Protein AF-A0AAN6MDT1-F1 (afdb_monomer)

Secondary structure (DSSP, 8-state):
-------S---------TTS-PPP-GGG-------SSHHHHHHHHHT-SEEEPPPPPPTT------EEE--

Sequence (71 aa):
MPLYLIDTAFNSGIYPNHDAHSPLVHGDYTITWICALPLELAVSRALLDEEHPLLPNQAGDNNIYVLGRID

Organism: NCBI:txid2831512

Solvent-accessible surface area (backbone atoms only — not comparable to full-atom values): 5347 Å² total; per-residue (Å²): 138,88,89,84,84,89,85,83,74,101,74,73,100,66,80,75,67,90,85,60,82,71,82,87,54,81,84,76,61,89,77,84,87,89,62,94,46,73,68,51,44,52,52,57,58,69,63,40,77,41,82,47,81,84,73,89,73,62,93,90,63,84,76,88,84,87,47,61,46,72,133

Foldseek 3Di:
DDDDDDDDDDDDPPPPDPPDPDQDDPVVDDDDDDDPDPVVVVVVLVQAPFWDDDDDDDPPDPDDDTDGHHD

Structure (mmCIF, N/CA/C/O backbone):
data_AF-A0AAN6MDT1-F1
#
_entry.id   AF-A0AAN6MDT1-F1
#
loop_
_atom_site.group_PDB
_atom_site.id
_atom_site.type_symbol
_atom_site.label_atom_id
_atom_site.label_alt_id
_atom_site.label_comp_id
_atom_site.label_asym_id
_atom_site.label_entity_id
_atom_site.label_seq_id
_atom_site.pdbx_PDB_ins_code
_atom_site.Cartn_x
_atom_site.Cartn_y
_atom_site.Cartn_z
_atom_site.occupancy
_atom_site.B_iso_or_equiv
_atom_site.auth_seq_id
_atom_site.auth_comp_id
_atom_site.auth_asym_id
_atom_site.auth_atom_id
_atom_site.pdbx_PDB_model_num
ATOM 1 N N . MET A 1 1 ? -9.747 -7.422 -34.803 1.00 35.81 1 MET A N 1
ATOM 2 C CA . MET A 1 1 ? -9.688 -6.931 -36.198 1.00 35.81 1 MET A CA 1
ATOM 3 C C . MET A 1 1 ? -8.647 -5.814 -36.257 1.00 35.81 1 MET A C 1
ATOM 5 O O . MET A 1 1 ? -8.640 -5.029 -35.317 1.00 35.81 1 MET A O 1
ATOM 9 N N . PRO A 1 2 ? -7.727 -5.823 -37.239 1.00 65.06 2 PRO A N 1
ATOM 10 C CA . PRO A 1 2 ? -6.353 -5.303 -37.128 1.00 65.06 2 PRO A CA 1
A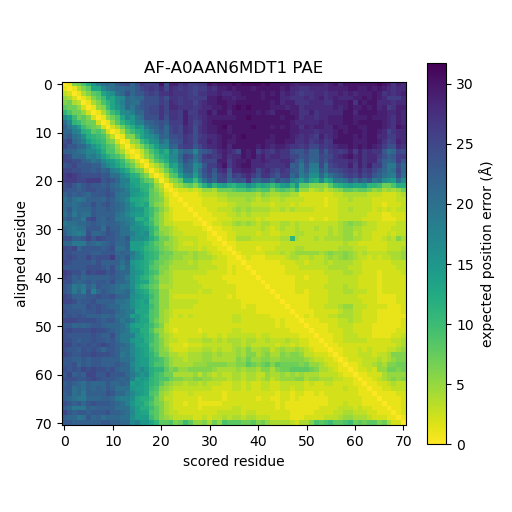TOM 11 C C . PRO A 1 2 ? -6.195 -3.923 -37.814 1.00 65.06 2 PRO A C 1
ATOM 13 O O . PRO A 1 2 ? -7.119 -3.485 -38.489 1.00 65.06 2 PRO A O 1
ATOM 16 N N . LEU A 1 3 ? -5.119 -3.146 -37.633 1.00 35.56 3 LEU A N 1
ATOM 17 C CA . LEU A 1 3 ? -3.819 -3.301 -38.314 1.00 35.56 3 LEU A CA 1
ATOM 18 C C . LEU A 1 3 ? -2.834 -2.174 -37.922 1.00 35.56 3 LEU A C 1
ATOM 20 O O . LEU A 1 3 ? -3.267 -1.174 -37.363 1.00 35.56 3 LEU A O 1
ATOM 24 N N . TYR A 1 4 ? -1.571 -2.372 -38.337 1.00 42.78 4 TYR A N 1
ATOM 25 C CA . TYR A 1 4 ? -0.332 -1.553 -38.310 1.00 42.78 4 TYR A CA 1
ATOM 26 C C . TYR A 1 4 ? 0.700 -2.193 -37.366 1.00 42.78 4 TYR A C 1
ATOM 28 O O . TYR A 1 4 ? 0.610 -2.024 -36.160 1.00 42.78 4 TYR A O 1
ATOM 36 N N . LEU A 1 5 ? 1.636 -3.066 -37.763 1.00 37.38 5 LEU A N 1
ATOM 37 C CA . LEU A 1 5 ? 2.444 -3.281 -38.980 1.00 37.38 5 LEU A CA 1
ATOM 38 C C . LEU A 1 5 ? 3.471 -2.165 -39.310 1.00 37.38 5 LEU A C 1
ATOM 40 O O . LEU A 1 5 ? 3.120 -1.230 -40.019 1.00 37.38 5 LEU A O 1
ATOM 44 N N . ILE A 1 6 ? 4.733 -2.420 -38.890 1.00 41.66 6 ILE A N 1
ATOM 45 C CA . ILE A 1 6 ? 6.040 -2.200 -39.587 1.00 41.66 6 ILE A CA 1
ATOM 46 C C . ILE A 1 6 ? 6.562 -0.748 -39.666 1.00 41.66 6 ILE A C 1
ATOM 48 O O . ILE A 1 6 ? 5.797 0.167 -39.912 1.00 41.66 6 ILE A O 1
ATOM 52 N N . ASP A 1 7 ? 7.842 -0.407 -39.469 1.00 37.59 7 ASP A N 1
ATOM 53 C CA . ASP A 1 7 ? 9.138 -1.112 -39.448 1.00 37.59 7 ASP A CA 1
ATOM 54 C C . ASP A 1 7 ? 10.090 -0.318 -38.528 1.00 37.59 7 ASP A C 1
ATOM 56 O O . ASP A 1 7 ? 9.998 0.908 -38.475 1.00 37.59 7 ASP A O 1
ATOM 60 N N . THR A 1 8 ? 11.054 -0.962 -37.876 1.00 34.88 8 THR A N 1
ATOM 61 C CA . THR A 1 8 ? 12.454 -0.514 -37.979 1.00 34.88 8 THR A CA 1
ATOM 62 C C . THR A 1 8 ? 13.375 -1.602 -37.439 1.00 34.88 8 THR A C 1
ATOM 64 O O . THR A 1 8 ? 13.518 -1.793 -36.238 1.00 34.88 8 THR A O 1
ATOM 67 N N . ALA A 1 9 ? 14.044 -2.264 -38.377 1.00 36.03 9 ALA A N 1
ATOM 68 C CA . ALA A 1 9 ? 15.342 -2.907 -38.215 1.00 36.03 9 ALA A CA 1
ATOM 69 C C . ALA A 1 9 ? 15.396 -4.204 -37.382 1.00 36.03 9 ALA A C 1
ATOM 71 O O . ALA A 1 9 ? 15.423 -4.255 -36.157 1.00 36.03 9 ALA A O 1
ATOM 72 N N . PHE A 1 10 ? 15.569 -5.270 -38.151 1.00 49.34 10 PHE A N 1
ATOM 73 C CA . PHE A 1 10 ? 16.253 -6.523 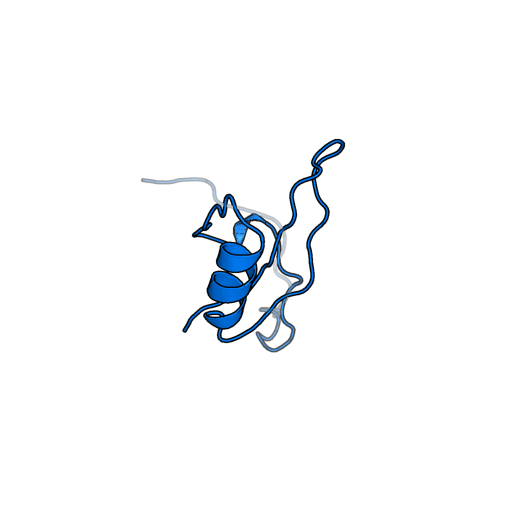-37.866 1.00 49.34 10 PHE A CA 1
ATOM 74 C C . PHE A 1 10 ? 17.542 -6.361 -37.017 1.00 49.34 10 PHE A C 1
ATOM 76 O O . PHE A 1 10 ? 18.635 -6.377 -37.568 1.00 49.34 10 PHE A O 1
ATOM 83 N N . ASN A 1 11 ? 17.443 -6.183 -35.696 1.00 37.09 11 ASN A N 1
ATOM 84 C CA . ASN A 1 11 ? 18.467 -6.553 -34.701 1.00 37.09 11 ASN A CA 1
ATOM 85 C C . ASN A 1 11 ? 17.865 -6.324 -33.302 1.00 37.09 11 ASN A C 1
ATOM 87 O O . ASN A 1 11 ? 17.678 -5.194 -32.868 1.00 37.09 11 ASN A O 1
ATOM 91 N N . SER A 1 12 ? 17.536 -7.337 -32.516 1.00 37.66 12 SER A N 1
ATOM 92 C CA . SER A 1 12 ? 18.553 -8.062 -31.761 1.00 37.66 12 SER A CA 1
ATOM 93 C C . SER A 1 12 ? 17.857 -9.120 -30.909 1.00 37.66 12 SER A C 1
ATOM 95 O O . SER A 1 12 ? 16.773 -8.894 -30.373 1.00 37.66 12 SER A O 1
ATOM 97 N N . GLY A 1 13 ? 18.487 -10.285 -30.783 1.00 40.38 13 GLY A N 1
ATOM 98 C CA . GLY A 1 13 ? 18.090 -11.308 -29.826 1.00 40.38 13 GLY A CA 1
ATOM 99 C C . GLY A 1 13 ? 18.282 -10.830 -28.388 1.00 40.38 13 GLY A C 1
ATOM 100 O O . GLY A 1 13 ? 19.291 -11.152 -27.776 1.00 40.38 13 GLY A O 1
ATOM 101 N N . ILE A 1 14 ? 17.316 -10.075 -27.865 1.00 47.34 14 ILE A N 1
ATOM 102 C CA . ILE A 1 14 ? 17.226 -9.650 -26.466 1.00 47.34 14 ILE A CA 1
ATOM 103 C C . ILE A 1 14 ? 15.743 -9.703 -26.074 1.00 47.34 14 ILE A C 1
ATOM 105 O O . ILE A 1 14 ? 15.072 -8.682 -25.972 1.00 47.34 14 ILE A O 1
ATOM 109 N N . TYR A 1 15 ? 15.195 -10.901 -25.866 1.00 45.81 15 TYR A N 1
ATOM 110 C CA . TYR A 1 15 ? 14.168 -11.003 -24.830 1.00 45.81 15 TYR A CA 1
ATOM 111 C C . TYR A 1 15 ? 14.959 -10.916 -23.528 1.00 45.81 15 TYR A C 1
ATOM 113 O O . TYR A 1 15 ? 15.761 -11.822 -23.280 1.00 45.81 15 TYR A O 1
ATOM 121 N N . PRO A 1 16 ? 14.883 -9.805 -22.772 1.00 46.84 16 PRO A N 1
ATOM 122 C CA . PRO A 1 16 ? 15.657 -9.693 -21.555 1.00 46.84 16 PRO A CA 1
ATOM 123 C C . PRO A 1 16 ? 15.244 -10.849 -20.654 1.00 46.84 16 PRO A C 1
ATOM 125 O O . PRO A 1 16 ? 14.061 -11.114 -20.439 1.00 46.84 16 PRO A O 1
ATOM 128 N N . ASN A 1 17 ? 16.268 -11.574 -20.230 1.00 43.75 17 ASN A N 1
ATOM 129 C CA . ASN A 1 17 ? 16.189 -12.651 -19.272 1.00 43.75 17 ASN A CA 1
ATOM 130 C C . ASN A 1 17 ? 15.272 -12.229 -18.108 1.00 43.75 17 ASN A C 1
ATOM 132 O O . ASN A 1 17 ? 15.451 -11.132 -17.577 1.00 43.75 17 ASN A O 1
ATOM 136 N N . HIS A 1 18 ? 14.301 -13.059 -17.718 1.00 53.66 18 HIS A N 1
ATOM 137 C CA . HIS A 1 18 ? 13.286 -12.735 -16.696 1.00 53.66 18 HIS A CA 1
ATOM 138 C C . HIS A 1 18 ? 13.870 -12.700 -15.262 1.00 53.66 18 HIS A C 1
ATOM 140 O O . HIS A 1 18 ? 13.145 -12.753 -14.275 1.00 53.66 18 HIS A O 1
ATOM 146 N N . ASP A 1 19 ? 15.192 -12.573 -15.148 1.00 55.91 19 ASP A N 1
ATOM 147 C CA . ASP A 1 19 ? 15.964 -12.736 -13.917 1.00 55.91 19 ASP A CA 1
ATOM 148 C C . ASP A 1 19 ? 16.448 -11.388 -13.344 1.00 55.91 19 ASP A C 1
ATOM 150 O O . ASP A 1 19 ? 17.256 -11.341 -12.419 1.00 55.91 19 ASP A O 1
ATOM 154 N N . ALA A 1 20 ? 15.952 -10.270 -13.873 1.00 49.97 20 ALA A N 1
ATOM 155 C CA . ALA A 1 20 ? 16.102 -8.948 -13.280 1.00 49.97 20 ALA A CA 1
ATOM 156 C C . ALA A 1 20 ? 14.700 -8.359 -13.135 1.00 49.97 20 ALA A C 1
ATOM 158 O O . ALA A 1 20 ? 14.104 -7.942 -14.126 1.00 49.97 20 ALA A O 1
ATOM 159 N N . HIS A 1 21 ? 14.152 -8.383 -11.918 1.00 63.25 21 HIS A N 1
ATOM 160 C CA . HIS A 1 21 ? 12.841 -7.807 -11.634 1.00 63.25 21 HIS A CA 1
ATOM 161 C C . HIS A 1 21 ? 12.871 -6.339 -12.059 1.00 63.25 21 HIS A C 1
ATOM 163 O O . HIS A 1 21 ? 13.555 -5.521 -11.437 1.00 63.25 21 HIS A O 1
ATOM 169 N N . SER A 1 22 ? 12.183 -6.019 -13.157 1.00 75.38 22 SER A N 1
ATOM 170 C CA . SER A 1 22 ? 11.954 -4.633 -13.547 1.00 75.38 22 SER A CA 1
ATOM 171 C C . SER A 1 22 ? 11.409 -3.881 -12.331 1.00 75.38 22 SER A C 1
ATOM 173 O O . SER A 1 22 ? 10.603 -4.448 -11.588 1.00 75.38 22 SER A O 1
ATOM 175 N N . PRO A 1 23 ? 11.855 -2.638 -12.088 1.00 85.62 23 PRO A N 1
ATOM 176 C CA . PRO A 1 23 ? 11.357 -1.865 -10.963 1.00 85.62 23 PRO A CA 1
ATOM 177 C C . PRO A 1 23 ? 9.833 -1.775 -11.043 1.00 85.62 23 PRO A C 1
ATOM 179 O O . PRO A 1 23 ? 9.292 -1.395 -12.083 1.00 85.62 23 PRO A O 1
ATOM 182 N N . LEU A 1 24 ? 9.17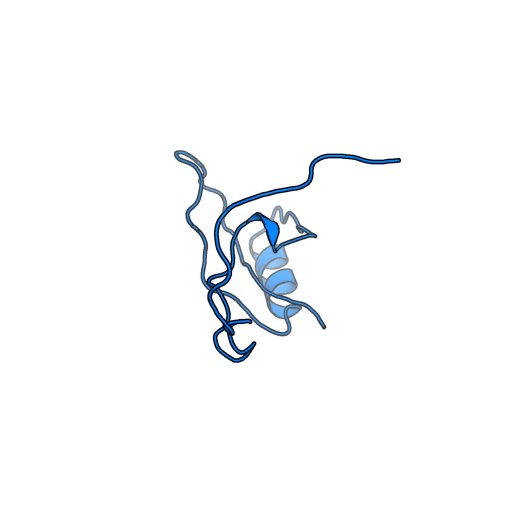3 -2.146 -9.945 1.00 92.38 24 LEU A N 1
ATOM 183 C CA . LEU A 1 24 ? 7.719 -2.135 -9.845 1.00 92.38 24 LEU A CA 1
ATOM 184 C C . LEU A 1 24 ? 7.190 -0.716 -10.049 1.00 92.38 24 LEU A C 1
ATOM 186 O O . LEU A 1 24 ? 7.774 0.263 -9.575 1.00 92.38 24 LEU A O 1
ATOM 190 N N . VAL A 1 25 ? 6.065 -0.610 -10.742 1.00 93.81 25 VAL A N 1
ATOM 191 C CA . VAL A 1 25 ? 5.355 0.643 -10.991 1.00 93.81 25 VAL A CA 1
ATOM 192 C C . VAL A 1 25 ? 3.950 0.582 -10.405 1.00 93.81 25 VAL A C 1
ATOM 194 O O . VAL A 1 25 ? 3.429 -0.482 -10.088 1.00 93.81 25 VAL A O 1
ATOM 197 N N . HIS A 1 26 ? 3.299 1.740 -10.280 1.00 92.12 26 HIS A N 1
ATOM 198 C CA . HIS A 1 26 ? 1.944 1.829 -9.717 1.00 92.12 26 HIS A CA 1
ATOM 199 C C . HIS A 1 26 ? 0.932 0.919 -10.432 1.00 92.12 26 HIS A C 1
ATOM 201 O O . HIS A 1 26 ? 0.019 0.407 -9.797 1.00 92.12 26 HIS A O 1
ATOM 207 N N . GLY A 1 27 ? 1.115 0.682 -11.735 1.00 93.00 27 GLY A N 1
ATOM 208 C CA . GLY A 1 27 ? 0.244 -0.188 -12.532 1.00 93.00 27 GLY A CA 1
ATOM 209 C C . GLY A 1 27 ? 0.356 -1.687 -12.234 1.00 93.00 27 GLY A C 1
ATOM 210 O O . GLY A 1 27 ? -0.514 -2.434 -12.672 1.00 93.00 27 GLY A O 1
ATOM 211 N N . ASP A 1 28 ? 1.378 -2.123 -11.492 1.00 94.12 28 ASP A N 1
ATOM 212 C CA . ASP A 1 28 ? 1.570 -3.537 -11.141 1.00 94.12 28 ASP A CA 1
ATOM 213 C C . ASP A 1 28 ? 0.694 -3.972 -9.950 1.00 94.12 28 ASP A C 1
ATOM 215 O O . ASP A 1 28 ? 0.525 -5.165 -9.699 1.00 94.12 28 ASP A O 1
ATOM 219 N N . TYR A 1 29 ? 0.091 -3.020 -9.228 1.00 93.50 29 TYR A N 1
ATOM 220 C CA . TYR A 1 29 ? -0.790 -3.279 -8.089 1.00 93.50 29 TYR A CA 1
ATOM 221 C C . TYR A 1 29 ? -2.256 -3.210 -8.519 1.00 93.50 29 TYR A C 1
ATOM 223 O O . TYR A 1 29 ? -2.780 -2.150 -8.856 1.00 93.50 29 TYR A O 1
ATOM 231 N N . THR A 1 30 ? -2.934 -4.356 -8.510 1.00 93.38 30 THR A N 1
ATOM 232 C CA . THR A 1 30 ? -4.282 -4.507 -9.090 1.00 93.38 30 THR A CA 1
ATOM 233 C C . THR A 1 30 ? -5.416 -4.381 -8.075 1.00 93.38 30 THR A C 1
ATOM 235 O O . THR A 1 30 ? -6.567 -4.170 -8.458 1.00 93.38 30 THR A O 1
ATOM 238 N N . ILE A 1 31 ? -5.107 -4.505 -6.784 1.00 90.75 31 ILE A N 1
ATOM 239 C CA . ILE A 1 31 ? -6.063 -4.426 -5.678 1.00 90.75 31 ILE A CA 1
ATOM 240 C C . ILE A 1 31 ? -5.508 -3.470 -4.620 1.00 90.75 31 ILE A C 1
ATOM 242 O O . ILE A 1 31 ? -4.301 -3.398 -4.395 1.00 90.75 31 ILE A O 1
ATOM 246 N N . THR A 1 32 ? -6.393 -2.729 -3.954 1.00 89.12 32 THR A N 1
ATOM 247 C CA . THR A 1 32 ? -6.038 -1.833 -2.848 1.00 89.12 32 THR A CA 1
ATOM 248 C C . THR A 1 32 ? -7.011 -2.016 -1.691 1.00 89.12 32 THR A C 1
ATOM 250 O O . THR A 1 32 ? -8.225 -2.032 -1.894 1.00 89.12 32 THR A O 1
ATOM 253 N N . TRP A 1 33 ? -6.481 -2.106 -0.471 1.00 89.38 33 TRP A N 1
ATOM 254 C CA . TRP A 1 33 ? -7.262 -2.047 0.762 1.00 89.38 33 TRP A CA 1
ATOM 255 C C . TRP A 1 33 ? -7.069 -0.677 1.419 1.00 89.38 33 TRP A C 1
ATOM 257 O O . TRP A 1 33 ? -5.952 -0.268 1.722 1.00 89.38 33 TRP A O 1
ATOM 267 N N . ILE A 1 34 ? -8.171 0.035 1.650 1.00 93.81 34 ILE A N 1
ATOM 268 C CA . ILE A 1 34 ? -8.202 1.278 2.423 1.00 93.81 34 ILE A CA 1
ATOM 269 C C . ILE A 1 34 ? -8.511 0.976 3.895 1.00 93.81 34 ILE A C 1
ATOM 271 O O . ILE A 1 34 ? -9.554 0.404 4.210 1.00 93.81 34 ILE A O 1
ATOM 275 N N . CYS A 1 35 ? -7.622 1.398 4.791 1.00 93.06 35 CYS A N 1
ATOM 276 C CA . CYS A 1 35 ? -7.791 1.289 6.241 1.00 93.06 35 CYS A CA 1
ATOM 277 C C . CYS A 1 35 ? -8.073 2.665 6.851 1.00 93.06 35 CYS A C 1
ATOM 279 O O . CYS A 1 35 ? -7.423 3.644 6.483 1.00 93.06 35 CYS A O 1
ATOM 281 N N . ALA A 1 36 ? -9.003 2.739 7.805 1.00 91.75 36 ALA A N 1
ATOM 282 C CA . ALA A 1 36 ? -9.298 3.980 8.522 1.00 91.75 36 ALA A CA 1
ATOM 283 C C . ALA A 1 36 ? -8.428 4.129 9.778 1.00 91.75 36 ALA A C 1
ATOM 285 O O . ALA A 1 36 ? -8.134 5.249 10.200 1.00 91.75 36 ALA A O 1
ATOM 286 N N . LEU A 1 37 ? -8.013 3.007 10.378 1.00 93.56 37 LEU A N 1
ATOM 287 C CA . LEU A 1 37 ? -7.253 2.981 11.625 1.00 93.56 37 LEU A CA 1
ATOM 288 C C . LEU A 1 37 ? -5.851 2.372 11.441 1.00 93.56 37 LEU A C 1
ATOM 290 O O . LEU A 1 37 ? -5.687 1.411 10.688 1.00 93.56 37 LEU A O 1
ATOM 294 N N . PRO A 1 38 ? -4.836 2.833 12.203 1.00 92.75 38 PRO A N 1
ATOM 295 C CA . PRO A 1 38 ? -3.490 2.251 12.161 1.00 92.75 38 PRO A CA 1
ATOM 296 C C . PRO A 1 38 ? -3.451 0.751 12.477 1.00 92.75 38 PRO A C 1
ATOM 298 O O . PRO A 1 38 ? -2.624 0.024 11.933 1.00 92.75 38 PRO A O 1
ATOM 301 N N . LEU A 1 39 ? -4.354 0.281 13.343 1.00 95.50 39 LEU A N 1
ATOM 302 C CA . LEU A 1 39 ? -4.466 -1.138 13.676 1.00 95.50 39 LEU A CA 1
ATOM 303 C C . LEU A 1 39 ? -4.892 -1.972 12.461 1.00 95.50 39 LEU A C 1
ATOM 305 O O . LEU A 1 39 ? -4.342 -3.043 12.232 1.00 95.50 39 LEU A O 1
ATOM 309 N N . GLU A 1 40 ? -5.840 -1.473 11.671 1.00 95.69 40 GLU A N 1
ATOM 310 C CA . GLU A 1 40 ? -6.302 -2.148 10.454 1.00 95.69 40 GLU A CA 1
ATOM 311 C C . GLU A 1 40 ? -5.183 -2.208 9.410 1.00 95.69 40 GLU A C 1
ATOM 313 O O . GLU A 1 40 ? -4.989 -3.244 8.778 1.00 95.69 40 GLU A O 1
ATOM 318 N N . LEU A 1 41 ? -4.382 -1.141 9.291 1.00 94.44 41 LEU A N 1
ATOM 319 C CA . LEU A 1 41 ? -3.200 -1.133 8.426 1.00 94.44 41 LEU A CA 1
ATOM 320 C C . LEU A 1 41 ? -2.162 -2.165 8.882 1.00 94.44 41 LEU A C 1
ATOM 322 O O . LEU A 1 41 ? -1.609 -2.876 8.049 1.00 94.44 41 LEU A O 1
ATOM 326 N N . ALA A 1 42 ? -1.919 -2.287 10.191 1.00 94.88 42 ALA A N 1
ATOM 327 C CA . ALA A 1 42 ? -1.001 -3.290 10.728 1.00 94.88 42 ALA A CA 1
ATOM 328 C C . ALA A 1 42 ? -1.472 -4.722 10.425 1.00 94.88 42 ALA A C 1
ATOM 330 O O . ALA A 1 42 ? -0.662 -5.561 10.037 1.00 94.88 42 ALA A O 1
ATOM 331 N N . VAL A 1 43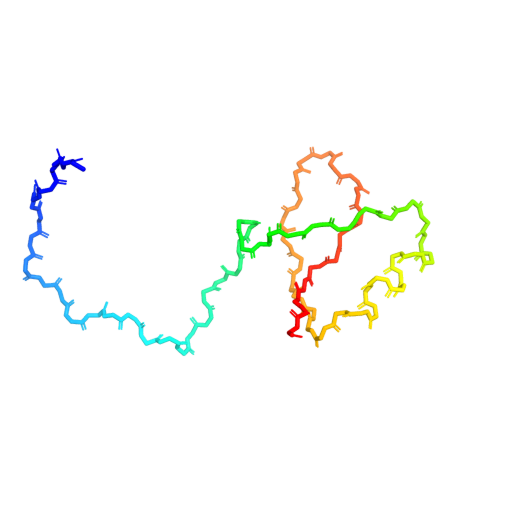 ? -2.776 -4.986 10.553 1.00 95.50 43 VAL A N 1
ATOM 332 C CA . VAL A 1 43 ? -3.367 -6.285 10.199 1.00 95.50 43 VAL A CA 1
ATOM 333 C C . VAL A 1 43 ? -3.255 -6.546 8.698 1.00 95.50 43 VAL A C 1
ATOM 335 O O . VAL A 1 43 ? -2.808 -7.616 8.308 1.00 95.50 43 VAL A O 1
ATOM 338 N N . SER A 1 44 ? -3.597 -5.568 7.859 1.00 93.81 44 SER A N 1
ATOM 339 C CA . SER A 1 44 ? -3.527 -5.697 6.395 1.00 93.81 44 SER A CA 1
ATOM 340 C C . SER A 1 44 ? -2.100 -5.955 5.916 1.00 93.81 44 SER A C 1
ATOM 342 O O . SER A 1 44 ? -1.871 -6.817 5.076 1.00 93.81 44 SER A O 1
ATOM 344 N N . ARG A 1 45 ? -1.127 -5.249 6.500 1.00 95.50 45 ARG A N 1
ATOM 345 C CA . ARG A 1 45 ? 0.302 -5.448 6.245 1.00 95.50 45 ARG A CA 1
ATOM 346 C C . ARG A 1 45 ? 0.766 -6.849 6.637 1.00 95.50 45 ARG A C 1
ATOM 348 O O . ARG A 1 45 ? 1.526 -7.455 5.899 1.00 95.50 45 ARG A O 1
ATOM 355 N N . ALA A 1 46 ? 0.278 -7.378 7.760 1.00 96.00 46 ALA A N 1
ATOM 356 C CA . ALA A 1 46 ? 0.612 -8.727 8.215 1.00 96.00 46 ALA A CA 1
ATOM 357 C C . ALA A 1 46 ? 0.035 -9.849 7.330 1.00 96.00 46 ALA A C 1
ATOM 359 O O . ALA A 1 46 ? 0.435 -10.997 7.495 1.00 96.00 46 ALA A O 1
ATOM 360 N N . LEU A 1 47 ? -0.906 -9.536 6.431 1.00 94.75 47 LEU A N 1
ATOM 361 C CA . LEU A 1 47 ? -1.468 -10.487 5.466 1.00 94.75 47 LEU A CA 1
ATOM 362 C C . LEU A 1 47 ? -0.676 -10.560 4.154 1.00 94.75 47 LEU A C 1
ATOM 364 O O . LEU A 1 47 ? -1.004 -11.393 3.318 1.00 94.75 47 LEU A O 1
ATOM 368 N N . LEU A 1 48 ? 0.320 -9.694 3.953 1.00 95.69 48 LEU A N 1
ATOM 369 C CA . LEU A 1 48 ? 1.186 -9.747 2.779 1.00 95.69 48 LEU A CA 1
ATOM 370 C C . LEU A 1 48 ? 2.193 -10.892 2.918 1.00 95.69 48 LEU A C 1
ATOM 372 O O . LEU A 1 48 ? 2.825 -11.035 3.966 1.00 95.69 48 LEU A O 1
ATOM 376 N N . ASP A 1 49 ? 2.389 -11.650 1.842 1.00 95.88 49 ASP A N 1
ATOM 377 C CA . ASP A 1 49 ? 3.459 -12.649 1.761 1.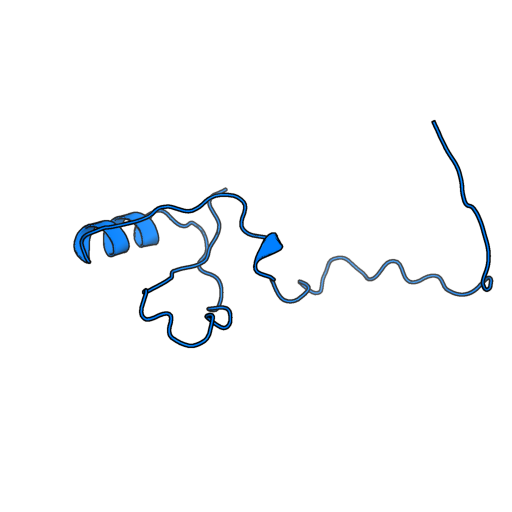00 95.88 49 ASP A CA 1
ATOM 378 C C . ASP A 1 49 ? 4.819 -11.980 1.515 1.00 95.88 49 ASP A C 1
ATOM 380 O O . ASP A 1 49 ? 5.846 -12.410 2.044 1.00 95.88 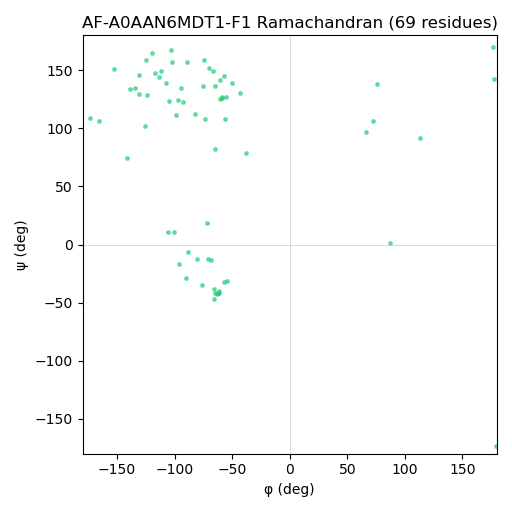49 ASP A O 1
ATOM 384 N N . GLU A 1 50 ? 4.826 -10.884 0.747 1.00 94.94 50 GLU A N 1
ATOM 385 C CA . GLU A 1 50 ? 6.008 -10.064 0.474 1.00 94.94 50 GLU A CA 1
ATOM 386 C C . GLU A 1 50 ? 5.653 -8.574 0.514 1.00 94.94 50 GLU A C 1
ATOM 388 O O . GLU A 1 50 ? 4.671 -8.143 -0.092 1.00 94.94 50 GLU A O 1
ATOM 393 N N . GLU A 1 51 ? 6.477 -7.772 1.194 1.00 95.62 51 GLU A N 1
ATOM 394 C CA . GLU A 1 51 ? 6.407 -6.310 1.143 1.00 95.62 51 GLU A CA 1
ATOM 395 C C . GLU A 1 51 ? 7.375 -5.751 0.099 1.00 95.62 51 GLU A C 1
ATOM 397 O O . GLU A 1 51 ? 8.553 -6.106 0.056 1.00 95.62 51 GLU A O 1
ATOM 402 N N . HIS A 1 52 ? 6.894 -4.807 -0.701 1.00 95.31 52 HIS A N 1
ATOM 403 C CA . HIS A 1 52 ? 7.667 -4.129 -1.731 1.00 95.31 52 HIS A CA 1
ATOM 404 C C . HIS A 1 52 ? 8.093 -2.718 -1.285 1.00 95.31 52 HIS A C 1
ATOM 406 O O . HIS A 1 52 ? 7.440 -2.097 -0.438 1.00 95.31 52 HIS A O 1
ATOM 412 N N . PRO A 1 53 ? 9.167 -2.155 -1.874 1.00 94.12 53 PRO A N 1
ATOM 413 C CA . PRO A 1 53 ? 9.556 -0.769 -1.639 1.00 94.12 53 PRO A CA 1
ATOM 414 C C . PRO A 1 53 ? 8.442 0.223 -1.983 1.00 94.12 53 PRO A C 1
ATOM 416 O O . PRO A 1 53 ? 7.709 0.051 -2.958 1.00 94.12 53 PRO A O 1
ATOM 419 N N . LEU A 1 54 ? 8.357 1.304 -1.205 1.00 92.00 54 LEU A N 1
ATOM 420 C CA . LEU A 1 54 ? 7.377 2.356 -1.441 1.00 92.00 54 LEU A CA 1
ATOM 421 C C . LEU A 1 54 ? 7.647 3.065 -2.772 1.00 92.00 54 LEU A C 1
ATOM 423 O O . LEU A 1 54 ? 8.786 3.426 -3.081 1.00 92.00 54 LEU A O 1
ATOM 427 N N . LEU A 1 55 ? 6.583 3.319 -3.5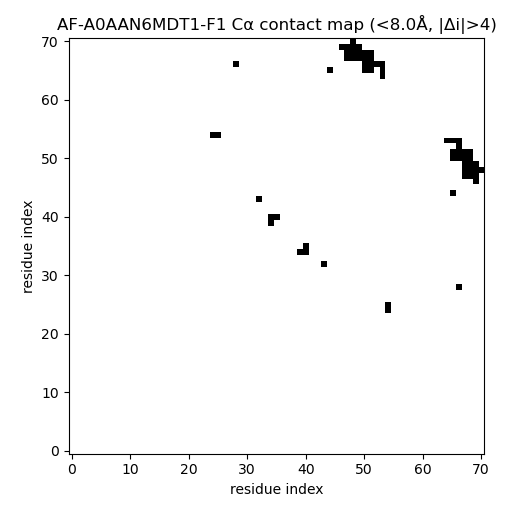26 1.00 92.38 55 LEU A N 1
ATOM 428 C CA . LEU A 1 55 ? 6.643 4.137 -4.729 1.00 92.38 55 LEU A CA 1
ATOM 429 C C . LEU A 1 55 ? 6.417 5.621 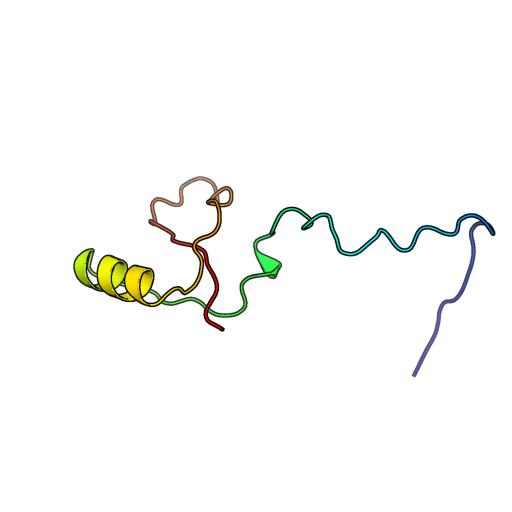-4.395 1.00 92.38 55 LEU A C 1
ATOM 431 O O . LEU A 1 55 ? 5.815 5.933 -3.367 1.00 92.38 55 LEU A O 1
ATOM 435 N N . PRO A 1 56 ? 6.884 6.558 -5.242 1.00 91.75 56 PRO A N 1
ATOM 436 C CA . PRO A 1 56 ? 6.645 7.981 -5.032 1.00 91.75 56 PRO A CA 1
ATOM 437 C C . PRO A 1 56 ? 5.148 8.307 -4.996 1.00 91.75 56 PRO A C 1
ATOM 439 O O . PRO A 1 56 ? 4.415 8.005 -5.944 1.00 91.75 56 PRO 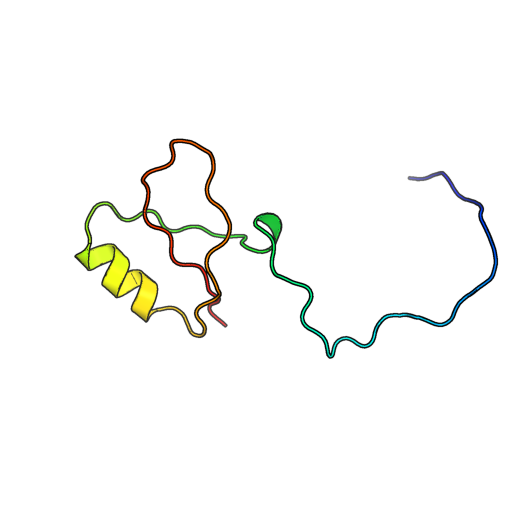A O 1
ATOM 442 N N . ASN A 1 57 ? 4.722 8.967 -3.919 1.00 88.56 57 ASN A N 1
ATOM 443 C CA . ASN A 1 57 ? 3.367 9.490 -3.778 1.00 88.56 57 ASN A CA 1
ATOM 444 C C . ASN A 1 57 ? 3.164 10.741 -4.643 1.00 88.56 57 ASN A C 1
ATOM 446 O O . ASN A 1 57 ? 4.110 11.456 -4.989 1.00 88.56 57 ASN A O 1
ATOM 450 N N . GLN A 1 58 ? 1.903 11.042 -4.950 1.00 88.88 58 GLN A N 1
ATOM 451 C CA . GLN A 1 58 ? 1.540 12.309 -5.577 1.00 88.88 58 GLN A CA 1
ATOM 452 C C . GLN A 1 58 ? 1.790 13.483 -4.616 1.00 88.88 58 GLN A C 1
ATOM 454 O O . GLN A 1 58 ? 1.691 13.352 -3.396 1.00 88.88 58 GLN A O 1
ATOM 459 N N . ALA A 1 59 ? 2.113 14.656 -5.164 1.00 92.62 59 ALA A N 1
ATOM 460 C CA . ALA A 1 59 ? 2.354 15.846 -4.355 1.00 92.62 59 ALA A CA 1
ATOM 461 C C . ALA A 1 59 ? 1.106 16.217 -3.532 1.00 92.62 59 ALA A C 1
ATOM 463 O O . ALA A 1 59 ? 0.028 16.412 -4.091 1.00 92.62 59 ALA A O 1
ATOM 464 N N . GLY A 1 60 ? 1.272 16.342 -2.211 1.00 93.00 60 GLY A N 1
ATOM 465 C CA . GLY A 1 60 ? 0.188 16.665 -1.275 1.00 93.00 60 GLY A CA 1
ATOM 466 C C . GLY A 1 60 ? -0.595 15.457 -0.752 1.00 93.00 60 GLY A C 1
ATOM 467 O O . GLY A 1 60 ? -1.521 15.646 0.034 1.00 93.00 60 GLY A O 1
ATOM 468 N N . ASP A 1 61 ? -0.228 14.238 -1.153 1.00 91.44 61 ASP A N 1
ATOM 469 C CA . ASP A 1 61 ? -0.786 13.018 -0.581 1.00 91.44 61 ASP A CA 1
ATOM 470 C C . ASP A 1 61 ? -0.076 12.657 0.732 1.00 91.44 61 ASP A C 1
ATOM 472 O O . ASP A 1 61 ? 1.106 12.304 0.751 1.00 91.44 61 ASP A O 1
ATOM 476 N N . ASN A 1 62 ? -0.825 12.753 1.831 1.00 88.75 62 ASN A N 1
ATOM 477 C CA . ASN A 1 62 ? -0.357 12.452 3.182 1.00 88.75 62 ASN A CA 1
ATOM 478 C C . ASN A 1 62 ? -0.807 11.060 3.664 1.00 88.75 62 ASN A C 1
ATOM 480 O O . ASN A 1 62 ? -0.692 10.761 4.856 1.00 88.75 62 ASN A O 1
ATOM 484 N N . ASN A 1 63 ? -1.356 10.227 2.776 1.00 90.19 63 ASN A N 1
ATOM 485 C CA . ASN A 1 63 ? -1.741 8.862 3.104 1.00 90.19 63 ASN A CA 1
ATOM 486 C C . ASN A 1 63 ? -0.506 7.983 3.332 1.00 90.19 63 ASN A C 1
ATOM 488 O O . ASN A 1 63 ? 0.571 8.193 2.766 1.00 90.19 63 ASN A O 1
ATOM 492 N N . ILE A 1 64 ? -0.686 6.959 4.163 1.00 90.62 64 ILE A N 1
ATOM 493 C CA . ILE A 1 64 ? 0.320 5.929 4.410 1.00 90.62 64 ILE A CA 1
ATOM 494 C C . ILE A 1 64 ? -0.020 4.736 3.525 1.00 90.62 64 ILE A C 1
ATOM 496 O O . ILE A 1 64 ? -1.117 4.188 3.624 1.00 90.62 64 ILE A O 1
ATOM 500 N N . TYR A 1 65 ? 0.937 4.320 2.701 1.00 93.62 65 TYR A N 1
ATOM 501 C CA . TYR A 1 65 ? 0.806 3.148 1.844 1.00 93.62 65 TYR A CA 1
ATOM 502 C C . TYR A 1 65 ? 1.738 2.034 2.308 1.00 93.62 65 TYR A C 1
ATOM 504 O O . TYR A 1 65 ? 2.819 2.279 2.845 1.00 93.62 65 TYR A O 1
ATOM 512 N N . VAL A 1 66 ? 1.305 0.803 2.072 1.00 95.50 66 VAL A N 1
ATOM 513 C CA . VAL A 1 66 ? 2.129 -0.400 2.139 1.00 95.50 66 VAL A CA 1
ATOM 514 C C . VAL A 1 66 ? 1.855 -1.153 0.848 1.00 95.50 66 VAL A C 1
ATOM 516 O O . VAL A 1 66 ? 0.697 -1.327 0.472 1.00 95.50 66 VAL A O 1
ATOM 519 N N . LEU A 1 67 ? 2.917 -1.536 0.151 1.00 96.06 67 LEU A N 1
ATOM 520 C CA . LEU A 1 67 ? 2.846 -2.227 -1.128 1.00 96.06 67 LEU A CA 1
ATOM 521 C C . LEU A 1 67 ? 3.393 -3.637 -0.942 1.00 96.06 67 LEU A C 1
ATOM 523 O O . LEU A 1 67 ? 4.328 -3.833 -0.170 1.00 96.06 67 LEU A O 1
ATOM 527 N N . GLY A 1 68 ? 2.821 -4.611 -1.635 1.00 94.69 68 GLY A N 1
ATOM 528 C CA . GLY A 1 68 ? 3.241 -6.001 -1.519 1.00 94.69 68 GLY A CA 1
ATOM 529 C C . GLY A 1 68 ? 2.423 -6.930 -2.399 1.00 94.69 68 GLY A C 1
ATOM 530 O O . GLY A 1 68 ? 1.584 -6.461 -3.176 1.00 94.69 68 GLY A O 1
ATOM 531 N N . ARG A 1 69 ? 2.652 -8.236 -2.261 1.00 94.50 69 ARG A N 1
ATOM 532 C CA . ARG A 1 69 ? 1.827 -9.276 -2.888 1.00 94.50 69 ARG A CA 1
ATOM 533 C C . ARG A 1 69 ? 1.292 -10.281 -1.873 1.00 94.50 69 ARG A C 1
ATOM 535 O O . ARG A 1 69 ? 1.834 -10.422 -0.778 1.00 94.50 69 ARG A O 1
ATOM 542 N N . ILE A 1 70 ? 0.221 -10.950 -2.284 1.00 91.81 70 ILE A N 1
ATOM 543 C CA . ILE A 1 70 ? -0.355 -12.131 -1.643 1.00 91.81 70 ILE A CA 1
ATOM 544 C C . ILE A 1 70 ? -0.390 -13.206 -2.734 1.00 91.81 70 ILE A C 1
ATOM 546 O O . ILE A 1 70 ? -0.873 -12.903 -3.831 1.00 91.81 70 ILE A O 1
ATOM 550 N N . ASP A 1 71 ? 0.147 -14.393 -2.462 1.00 88.44 71 ASP A N 1
ATOM 551 C CA . ASP A 1 71 ? 0.244 -15.521 -3.405 1.00 88.44 71 ASP A CA 1
ATOM 552 C C . ASP A 1 71 ? -0.912 -16.536 -3.260 1.00 88.44 71 ASP A C 1
ATOM 554 O O . ASP A 1 71 ? -1.418 -16.763 -2.135 1.00 88.44 71 ASP A O 1
#

Radius of gyration: 18.9 Å; Cα contacts (8 Å, |Δi|>4): 31; chains: 1; bounding box: 28×32×53 Å

Mean predicted aligned error: 12.06 Å

InterPro domains:
  IPR035994 Nucleoside phosphorylase superfamily [G3DSA:3.40.50.1580] (21-71)
  IPR053137 Nucleotide-binding leucine-rich repeat (NLR)-like [PTHR46082] (11-70)

pLDDT: mean 78.42, std 22.58, range [34.88, 96.06]